Protein AF-A0A8S0SEI0-F1 (afdb_monomer)

pLDDT: mean 82.65, std 17.36, range [42.81, 97.38]

Foldseek 3Di:
DDDDQFQQADPVSLLVVLVCLVVALANPGPDDDPVRVVVLLSHPDQPDCVSRVSSNNSNVVVVVVCCVPPPDDDDDDHDDDDGDDDPPPDDDDDDD

InterPro domains:
  IPR036282 Glutathione S-transferase, C-terminal domain superfamily [SSF47616] (10-60)

Radius of gyration: 15.96 Å; Cα contacts (8 Å, |Δi|>4): 73; chains: 1; bounding box: 27×39×54 Å

Structure (mmCIF, N/CA/C/O backbone):
data_AF-A0A8S0SEI0-F1
#
_entry.id   AF-A0A8S0SEI0-F1
#
loop_
_atom_site.group_PDB
_atom_site.id
_atom_site.type_symbol
_atom_site.label_atom_id
_atom_site.label_alt_id
_atom_site.label_comp_id
_atom_site.label_asym_id
_atom_site.label_entity_id
_atom_site.label_seq_id
_atom_site.pdbx_PDB_ins_code
_atom_site.Cartn_x
_atom_site.Cartn_y
_atom_site.Cartn_z
_atom_site.occupancy
_atom_site.B_iso_or_equiv
_atom_site.auth_seq_id
_atom_site.auth_comp_id
_atom_site.auth_asym_id
_atom_site.auth_atom_id
_atom_site.pdbx_PDB_model_num
ATOM 1 N N . MET A 1 1 ? -5.560 11.533 -11.245 1.00 58.59 1 MET A N 1
ATOM 2 C CA . MET A 1 1 ? -4.987 10.540 -12.181 1.00 58.59 1 MET A CA 1
ATOM 3 C C . MET A 1 1 ? -4.887 9.211 -11.458 1.00 58.59 1 MET A C 1
ATOM 5 O O . MET A 1 1 ? -4.563 9.226 -10.278 1.00 58.59 1 MET A O 1
ATOM 9 N N . ALA A 1 2 ? -5.2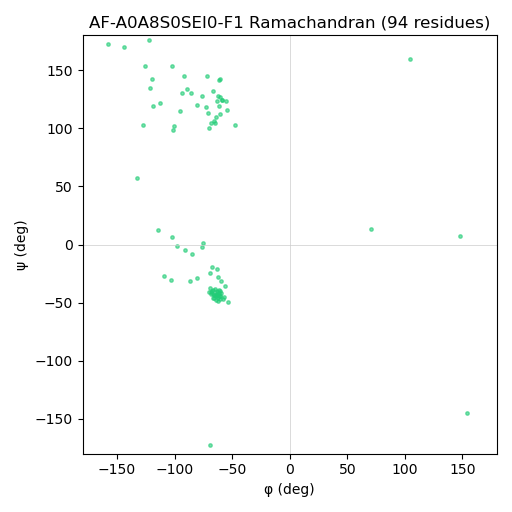01 8.098 -12.122 1.00 76.00 2 ALA A N 1
ATOM 10 C CA . ALA A 1 2 ? -5.021 6.771 -11.541 1.00 76.00 2 ALA A CA 1
ATOM 11 C C . ALA A 1 2 ? -3.533 6.400 -11.576 1.00 76.00 2 ALA A C 1
ATOM 13 O O . ALA A 1 2 ? -2.899 6.491 -12.626 1.00 76.00 2 ALA A O 1
ATOM 14 N N . VAL A 1 3 ? -2.981 6.007 -10.432 1.00 84.12 3 VAL A N 1
ATOM 15 C CA . VAL A 1 3 ? -1.607 5.508 -10.342 1.00 84.12 3 VAL A CA 1
ATOM 16 C C . VAL A 1 3 ? -1.636 4.021 -10.658 1.00 84.12 3 VAL A C 1
ATOM 18 O O . VAL A 1 3 ? -2.456 3.284 -10.115 1.00 84.12 3 VAL A O 1
ATOM 21 N N . THR A 1 4 ? -0.757 3.588 -11.556 1.00 88.50 4 THR A N 1
ATOM 22 C CA . THR A 1 4 ? -0.608 2.175 -11.908 1.00 88.50 4 THR A CA 1
ATOM 23 C C . THR A 1 4 ? 0.804 1.749 -11.559 1.00 88.50 4 THR A C 1
ATOM 25 O O . THR A 1 4 ? 1.764 2.304 -12.087 1.00 88.50 4 THR A O 1
ATOM 28 N N . PHE A 1 5 ? 0.919 0.770 -10.668 1.00 88.69 5 PHE A N 1
ATOM 29 C CA . PHE A 1 5 ? 2.178 0.084 -10.423 1.00 88.69 5 PHE A CA 1
ATOM 30 C C . PHE A 1 5 ? 2.234 -1.156 -11.305 1.00 88.69 5 PHE A C 1
ATOM 32 O O . PHE A 1 5 ? 1.280 -1.936 -11.352 1.00 88.69 5 PHE A O 1
ATOM 39 N N . SER A 1 6 ? 3.349 -1.319 -12.009 1.00 84.94 6 SER A N 1
ATOM 40 C CA . SER A 1 6 ? 3.687 -2.564 -12.697 1.00 84.94 6 SER A CA 1
ATOM 41 C C . SER A 1 6 ? 4.015 -3.665 -11.678 1.00 84.94 6 SER A C 1
ATOM 43 O O . SER A 1 6 ? 3.848 -3.477 -10.476 1.00 84.94 6 SER A O 1
ATOM 45 N N . AS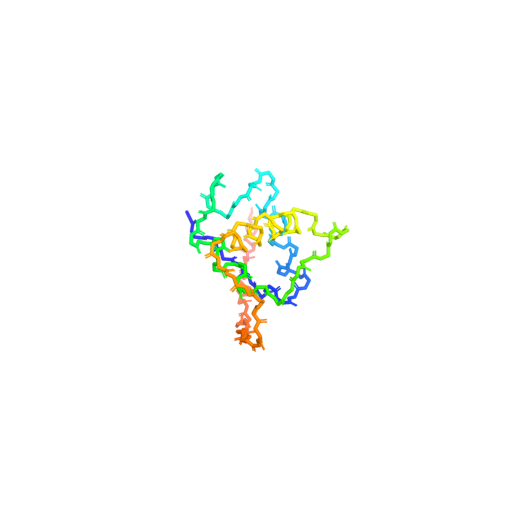P A 1 7 ? 4.484 -4.816 -12.157 1.00 87.88 7 ASP A N 1
ATOM 46 C CA . ASP A 1 7 ? 4.762 -6.004 -11.346 1.00 87.88 7 ASP A CA 1
ATOM 47 C C . ASP A 1 7 ? 5.565 -5.714 -10.059 1.00 87.88 7 ASP A C 1
ATOM 49 O O . ASP A 1 7 ? 6.785 -5.522 -10.091 1.00 87.88 7 ASP A O 1
ATOM 53 N N . LEU A 1 8 ? 4.867 -5.697 -8.917 1.00 90.81 8 LEU A N 1
ATOM 54 C CA . LEU A 1 8 ? 5.435 -5.418 -7.593 1.00 90.81 8 LEU A CA 1
ATOM 55 C C . LEU A 1 8 ? 6.235 -6.597 -7.020 1.00 90.81 8 LEU A C 1
ATOM 57 O O . LEU A 1 8 ? 6.772 -6.489 -5.920 1.00 90.81 8 LEU A O 1
ATOM 61 N N . HIS A 1 9 ? 6.347 -7.704 -7.758 1.00 88.75 9 HIS A N 1
ATOM 62 C CA . HIS A 1 9 ? 7.239 -8.809 -7.420 1.00 88.75 9 HIS A CA 1
ATOM 63 C C . HIS A 1 9 ? 8.629 -8.645 -8.054 1.00 88.75 9 HIS A C 1
ATOM 65 O O . HIS A 1 9 ? 9.524 -9.444 -7.784 1.00 88.75 9 HIS A O 1
ATOM 71 N N . THR A 1 10 ? 8.832 -7.613 -8.880 1.00 90.38 10 THR A N 1
ATOM 72 C CA . THR A 1 10 ? 10.126 -7.292 -9.497 1.00 90.38 10 THR A CA 1
ATOM 73 C C . THR A 1 10 ? 10.823 -6.126 -8.801 1.00 90.38 10 THR A C 1
ATOM 75 O O . THR A 1 10 ? 10.181 -5.214 -8.278 1.00 90.38 10 THR A O 1
ATOM 78 N N . GLU A 1 11 ? 12.155 -6.088 -8.876 1.00 91.62 11 GLU A N 1
ATOM 79 C CA . GLU A 1 11 ? 12.963 -4.976 -8.352 1.00 91.62 11 GLU A CA 1
ATOM 80 C C . GLU A 1 11 ? 12.561 -3.621 -8.954 1.00 91.62 11 GLU A C 1
ATOM 82 O O . GLU A 1 11 ? 12.572 -2.601 -8.262 1.00 91.62 11 GLU A O 1
ATOM 87 N N . SER A 1 12 ? 12.172 -3.604 -10.235 1.00 91.31 12 SER A N 1
ATOM 88 C CA . SER A 1 12 ? 11.720 -2.393 -10.926 1.00 91.31 12 SER A CA 1
ATOM 89 C C . SER A 1 12 ? 10.372 -1.898 -10.393 1.00 91.31 12 SER A C 1
ATOM 91 O O . SER A 1 12 ? 1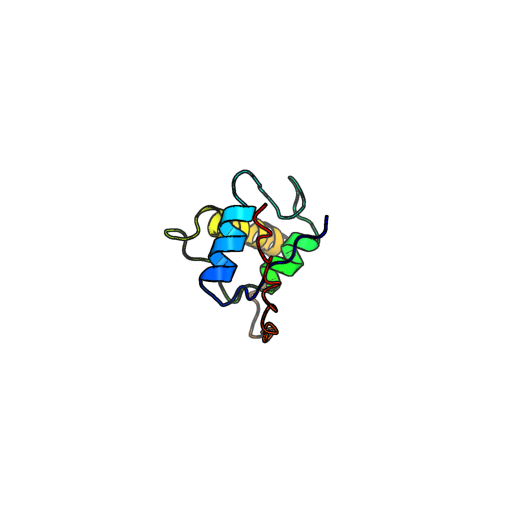0.226 -0.700 -10.145 1.00 91.31 12 SER A O 1
ATOM 93 N N . GLY A 1 13 ? 9.413 -2.799 -10.149 1.00 92.44 13 GLY A N 1
ATOM 94 C CA . GLY A 1 13 ? 8.129 -2.441 -9.543 1.00 92.44 13 GLY A CA 1
ATOM 95 C C . GLY A 1 13 ? 8.279 -1.943 -8.107 1.00 92.44 13 GLY A C 1
ATOM 96 O O . GLY A 1 13 ? 7.712 -0.909 -7.753 1.00 92.44 13 GLY A O 1
ATOM 97 N N . LEU A 1 14 ? 9.112 -2.612 -7.301 1.00 94.00 14 LEU A N 1
ATOM 98 C CA . LEU A 1 14 ? 9.429 -2.173 -5.937 1.00 94.00 14 LEU A CA 1
ATOM 99 C C . LEU A 1 14 ? 10.107 -0.799 -5.916 1.00 94.00 14 LEU A C 1
ATOM 101 O O . LEU A 1 14 ? 9.776 0.040 -5.076 1.00 94.00 14 LEU A O 1
ATOM 105 N N . LYS A 1 15 ? 11.010 -0.534 -6.869 1.00 94.75 15 LYS A N 1
ATOM 106 C CA . LYS A 1 15 ? 11.636 0.782 -7.022 1.00 94.75 15 LYS A CA 1
ATOM 107 C C . LYS A 1 15 ? 10.598 1.858 -7.348 1.00 94.75 15 LYS A C 1
ATOM 109 O O . LYS A 1 15 ? 10.567 2.878 -6.665 1.00 94.75 15 LYS A O 1
ATOM 114 N N . ALA A 1 16 ? 9.718 1.607 -8.317 1.00 95.06 16 ALA A N 1
ATOM 115 C CA . ALA A 1 16 ? 8.663 2.546 -8.695 1.00 95.06 16 ALA A CA 1
ATOM 116 C C . ALA A 1 16 ? 7.718 2.857 -7.522 1.00 95.06 16 ALA A C 1
ATOM 118 O O . ALA A 1 16 ? 7.373 4.016 -7.296 1.00 95.06 16 ALA A O 1
ATOM 119 N N . LEU A 1 17 ? 7.345 1.842 -6.733 1.00 95.75 17 LEU A N 1
ATOM 120 C CA . LEU A 1 17 ? 6.559 2.031 -5.514 1.00 95.75 17 LEU A CA 1
ATOM 121 C C . LEU A 1 17 ? 7.305 2.888 -4.481 1.00 95.75 17 LEU A C 1
ATOM 123 O O . LEU A 1 17 ? 6.733 3.818 -3.914 1.00 95.75 17 LEU A O 1
ATOM 127 N N . ASN A 1 18 ? 8.586 2.605 -4.247 1.00 96.25 18 ASN A N 1
ATOM 128 C CA . ASN A 1 18 ? 9.402 3.354 -3.294 1.00 96.25 18 ASN A CA 1
ATOM 129 C C . ASN A 1 18 ? 9.584 4.829 -3.685 1.00 96.25 18 ASN A C 1
ATOM 131 O O . ASN A 1 18 ? 9.542 5.705 -2.820 1.00 96.25 18 ASN A O 1
ATOM 135 N N . GLU A 1 19 ? 9.790 5.106 -4.973 1.00 95.75 19 GLU A N 1
ATOM 136 C CA . GLU A 1 19 ? 9.885 6.473 -5.495 1.00 95.75 19 GLU A CA 1
ATOM 137 C C . GLU A 1 19 ? 8.537 7.192 -5.413 1.00 95.75 19 GLU A C 1
ATOM 139 O O . GLU A 1 19 ? 8.486 8.347 -4.995 1.00 95.75 19 GLU A O 1
ATOM 144 N N . PHE A 1 20 ? 7.436 6.500 -5.717 1.00 95.31 20 PHE A N 1
ATOM 145 C CA . PHE A 1 20 ? 6.093 7.059 -5.582 1.00 95.31 20 PHE A CA 1
ATOM 146 C C . PHE A 1 20 ? 5.763 7.459 -4.139 1.00 95.31 20 PHE A C 1
ATOM 148 O O . PHE A 1 20 ? 5.159 8.507 -3.910 1.00 95.31 20 PHE A O 1
ATOM 155 N N . LEU A 1 21 ? 6.173 6.638 -3.170 1.00 95.81 21 LEU A N 1
ATOM 156 C CA . LEU A 1 21 ? 5.976 6.889 -1.741 1.00 95.81 21 LEU A CA 1
ATOM 157 C C . LEU A 1 21 ? 6.936 7.941 -1.166 1.00 95.81 21 LEU A C 1
ATOM 159 O O . LEU A 1 21 ? 6.833 8.287 0.008 1.00 95.81 21 LEU A O 1
ATOM 163 N N . SER A 1 22 ? 7.859 8.484 -1.963 1.00 95.19 22 SER A N 1
ATOM 164 C CA . SER A 1 22 ? 8.733 9.566 -1.512 1.00 95.19 22 SER A CA 1
ATOM 165 C C . SER A 1 22 ? 7.909 10.800 -1.128 1.00 95.19 22 SER A C 1
ATOM 167 O O . SER A 1 22 ? 7.167 11.353 -1.940 1.00 95.19 22 SER A O 1
ATOM 169 N N . GLY A 1 23 ? 8.014 11.213 0.137 1.00 90.88 23 GLY A N 1
ATOM 170 C CA . GLY A 1 23 ? 7.231 12.321 0.692 1.00 90.88 23 GLY A CA 1
ATOM 171 C C . GLY A 1 23 ? 5.739 12.019 0.880 1.00 90.88 23 GLY A C 1
ATOM 172 O O . GLY A 1 23 ? 4.966 12.951 1.088 1.00 90.88 23 GLY A O 1
ATOM 173 N N . LYS A 1 24 ? 5.319 10.748 0.801 1.00 92.88 24 LYS A N 1
ATOM 174 C CA . LYS A 1 24 ? 3.939 10.314 1.057 1.00 92.88 24 LYS A CA 1
ATOM 175 C C . LYS A 1 24 ? 3.901 9.324 2.209 1.00 92.88 24 LYS A C 1
ATOM 177 O O . LYS A 1 24 ? 4.761 8.457 2.319 1.00 92.88 24 LYS A O 1
ATOM 182 N N . SER A 1 25 ? 2.866 9.419 3.037 1.00 93.44 25 SER A N 1
ATOM 183 C CA . SER A 1 25 ? 2.621 8.421 4.081 1.00 93.44 25 SER A CA 1
ATOM 184 C C . SER A 1 25 ? 1.795 7.238 3.582 1.00 93.44 25 SER A C 1
ATOM 186 O O . SER A 1 25 ? 1.998 6.135 4.074 1.00 93.44 25 SER A O 1
ATOM 188 N N . TYR A 1 26 ? 0.897 7.455 2.615 1.00 95.12 26 TYR A N 1
ATOM 189 C CA . TYR A 1 26 ? 0.008 6.444 2.033 1.00 95.12 26 TYR A CA 1
ATOM 190 C C . TYR A 1 26 ? -0.193 6.683 0.528 1.00 95.12 26 TYR A C 1
ATOM 192 O O . TYR A 1 26 ? 0.198 7.722 -0.011 1.00 95.12 26 TYR A O 1
ATOM 200 N N . ILE A 1 27 ? -0.806 5.721 -0.166 1.00 95.06 27 ILE A N 1
ATOM 201 C CA . ILE A 1 27 ? -0.950 5.735 -1.629 1.00 95.06 27 ILE A CA 1
ATOM 202 C C . ILE A 1 27 ? -1.791 6.925 -2.113 1.00 95.06 27 ILE A C 1
ATOM 204 O O . ILE A 1 27 ? -1.419 7.590 -3.082 1.00 95.06 27 ILE A O 1
ATOM 208 N N . SER A 1 28 ? -2.892 7.217 -1.418 1.00 91.00 28 SER A N 1
ATOM 209 C CA . SER A 1 28 ? -3.884 8.220 -1.840 1.00 91.00 28 SER A CA 1
ATOM 210 C C . SER A 1 28 ? -3.980 9.436 -0.906 1.00 91.00 28 SER A C 1
ATOM 212 O O . SER A 1 28 ? -4.913 10.226 -1.037 1.00 91.00 28 SER A O 1
ATOM 214 N N . GLY A 1 29 ? -3.031 9.620 0.022 1.00 86.94 29 GLY A N 1
ATOM 215 C CA . GLY A 1 29 ? -2.999 10.778 0.923 1.00 86.94 29 GLY A CA 1
ATOM 216 C C . GLY A 1 29 ? -2.280 10.514 2.246 1.00 86.94 29 GLY A C 1
ATOM 217 O O . GLY A 1 29 ? -1.302 9.771 2.301 1.00 86.94 29 GLY A O 1
ATOM 218 N N . ASP A 1 30 ? -2.786 11.130 3.314 1.00 90.06 30 ASP A N 1
ATOM 219 C CA . ASP A 1 30 ? -2.187 11.092 4.659 1.00 90.06 30 ASP A CA 1
ATOM 220 C C . ASP A 1 30 ? -2.823 10.047 5.589 1.00 90.06 30 ASP A C 1
ATOM 222 O O . ASP A 1 30 ? -2.409 9.877 6.735 1.00 90.06 30 ASP A O 1
ATOM 226 N N . GLN A 1 31 ? -3.840 9.330 5.110 1.00 92.12 31 GLN A N 1
ATOM 227 C CA . GLN A 1 31 ? -4.546 8.293 5.861 1.00 92.12 31 GLN A CA 1
ATOM 228 C C . GLN A 1 31 ? -4.553 6.977 5.096 1.00 92.12 31 GLN A C 1
ATOM 230 O O . GLN A 1 31 ? -4.526 6.965 3.868 1.00 92.12 31 GLN A O 1
ATOM 235 N N . LEU A 1 32 ? -4.649 5.873 5.840 1.00 93.56 32 LEU A N 1
ATOM 236 C CA . LEU A 1 32 ? -4.792 4.543 5.264 1.00 93.56 32 LEU A CA 1
ATOM 237 C C . LEU A 1 32 ? -6.111 4.442 4.490 1.00 93.56 32 LEU A C 1
ATOM 239 O O . LEU A 1 32 ? -7.192 4.628 5.053 1.00 93.56 32 LEU A O 1
ATOM 243 N N . THR A 1 33 ? -6.021 4.089 3.214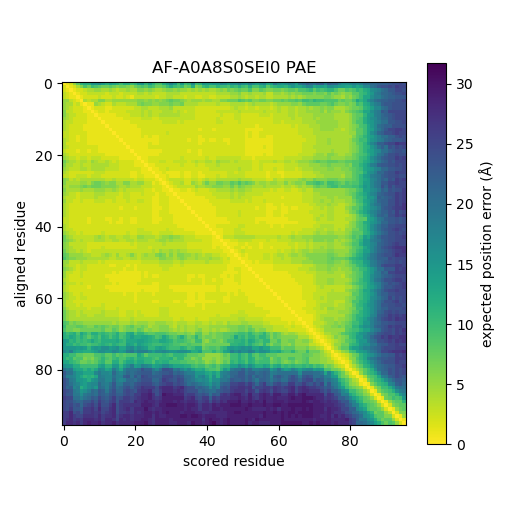 1.00 94.56 33 THR A N 1
ATOM 244 C CA . THR A 1 33 ? -7.165 3.950 2.310 1.00 94.56 33 THR A CA 1
ATOM 245 C C . THR A 1 33 ? -7.258 2.548 1.713 1.00 94.56 33 THR A C 1
ATOM 247 O O . THR A 1 33 ? -6.400 1.689 1.915 1.00 94.56 33 THR A O 1
ATOM 250 N N . LYS A 1 34 ? -8.316 2.298 0.932 1.00 93.81 34 LYS A N 1
ATOM 251 C CA . LYS A 1 34 ? -8.476 1.039 0.187 1.00 93.81 34 LYS A CA 1
ATOM 252 C C . LYS A 1 34 ? -7.367 0.827 -0.849 1.00 93.81 34 LYS A C 1
ATOM 254 O O . LYS A 1 34 ? -7.042 -0.323 -1.140 1.00 93.81 34 LYS A O 1
ATOM 259 N N . ASP A 1 35 ? -6.783 1.903 -1.375 1.00 94.88 35 ASP A N 1
ATOM 260 C CA . ASP A 1 35 ? -5.674 1.812 -2.326 1.00 94.88 35 ASP A CA 1
ATOM 261 C C . ASP A 1 35 ? -4.420 1.244 -1.655 1.00 94.88 35 ASP A C 1
ATOM 263 O O . ASP A 1 35 ? -3.764 0.376 -2.226 1.00 94.88 35 ASP A O 1
ATOM 267 N N . ASP A 1 36 ? -4.145 1.628 -0.405 1.00 95.50 36 ASP A N 1
ATOM 268 C CA . ASP A 1 36 ? -3.044 1.059 0.375 1.00 95.50 36 ASP A CA 1
ATOM 269 C C . ASP A 1 36 ? -3.206 -0.442 0.574 1.00 95.50 36 ASP A C 1
ATOM 271 O O . ASP A 1 36 ? -2.259 -1.194 0.377 1.00 95.50 36 ASP A O 1
ATOM 275 N N . ILE A 1 37 ? -4.419 -0.894 0.903 1.00 93.75 37 ILE A N 1
ATOM 276 C CA . ILE A 1 37 ? -4.700 -2.323 1.079 1.00 93.75 37 ILE A CA 1
ATOM 277 C C . ILE A 1 37 ? -4.494 -3.082 -0.232 1.00 93.75 37 ILE A C 1
ATOM 279 O O . ILE A 1 37 ? -3.936 -4.179 -0.228 1.00 93.75 37 ILE A O 1
ATOM 283 N N . LYS A 1 38 ? -4.908 -2.494 -1.360 1.00 92.75 38 LYS A N 1
ATOM 284 C CA . LYS A 1 38 ? -4.746 -3.101 -2.684 1.00 92.75 38 LYS A CA 1
ATOM 285 C C . LYS A 1 38 ? -3.272 -3.259 -3.059 1.00 92.75 38 LYS A C 1
ATOM 287 O O . LYS A 1 38 ? -2.891 -4.318 -3.550 1.00 92.75 38 LYS A O 1
ATOM 292 N N . VAL A 1 39 ? -2.453 -2.235 -2.817 1.00 94.38 39 VAL A N 1
ATOM 293 C CA . VAL A 1 39 ? -1.005 -2.287 -3.080 1.00 94.38 39 VAL A CA 1
ATOM 294 C C . VAL A 1 39 ? -0.307 -3.217 -2.084 1.00 94.38 39 VAL A C 1
ATOM 296 O O . VAL A 1 39 ? 0.537 -4.011 -2.484 1.00 94.38 39 VAL A O 1
ATOM 299 N N . TYR A 1 40 ? -0.694 -3.187 -0.806 1.00 93.75 40 TYR A N 1
ATOM 300 C CA . TYR A 1 40 ? -0.119 -4.033 0.244 1.00 93.75 40 TYR A CA 1
ATOM 301 C C . TYR A 1 40 ? -0.358 -5.516 -0.041 1.00 93.75 40 TYR A C 1
ATOM 303 O O . TYR A 1 40 ? 0.567 -6.315 0.037 1.00 93.75 40 TYR A O 1
ATOM 311 N N . ALA A 1 41 ? -1.578 -5.880 -0.446 1.00 90.25 41 ALA A N 1
ATOM 312 C CA . ALA A 1 41 ? -1.926 -7.253 -0.808 1.00 90.25 41 ALA A CA 1
ATOM 313 C C . ALA A 1 41 ? -1.236 -7.748 -2.094 1.00 90.25 41 ALA A C 1
ATOM 315 O O . ALA A 1 41 ? -1.176 -8.954 -2.325 1.00 90.25 41 ALA A O 1
ATOM 316 N N . ALA A 1 42 ? -0.745 -6.835 -2.937 1.00 91.00 42 ALA A N 1
ATOM 317 C CA . ALA A 1 42 ? 0.024 -7.164 -4.133 1.00 91.00 42 ALA A CA 1
ATOM 318 C C . ALA A 1 42 ? 1.522 -7.374 -3.846 1.00 91.00 42 ALA A C 1
ATOM 320 O O . ALA A 1 42 ? 2.248 -7.810 -4.734 1.00 91.00 42 ALA A O 1
ATOM 321 N N . LEU A 1 43 ? 1.996 -7.079 -2.632 1.00 89.69 43 LEU A N 1
ATOM 322 C CA . LEU A 1 43 ? 3.353 -7.407 -2.206 1.00 89.69 43 LEU A CA 1
ATOM 323 C C . LEU A 1 43 ? 3.387 -8.805 -1.587 1.00 89.69 43 LEU A C 1
ATOM 325 O O . LEU A 1 43 ? 2.571 -9.150 -0.735 1.00 89.69 43 LEU A O 1
ATOM 329 N N . LEU A 1 44 ? 4.371 -9.608 -1.996 1.00 84.44 44 LEU A N 1
ATOM 330 C CA . LEU A 1 44 ? 4.614 -10.939 -1.424 1.00 84.44 44 LEU A CA 1
ATOM 331 C C . LEU A 1 44 ? 5.136 -10.861 0.012 1.00 84.44 44 LEU A C 1
ATOM 333 O O . LEU A 1 44 ? 4.817 -11.710 0.844 1.00 84.44 44 LEU A O 1
ATOM 337 N N . GLU A 1 45 ? 5.973 -9.862 0.272 1.00 88.19 45 GLU A N 1
ATOM 338 C CA . GLU A 1 45 ? 6.663 -9.653 1.533 1.00 88.19 45 GLU A CA 1
ATOM 339 C C . GLU A 1 45 ? 7.090 -8.190 1.679 1.00 88.19 45 GLU A C 1
ATOM 341 O O . GLU A 1 45 ? 6.974 -7.381 0.754 1.00 88.19 45 GLU A O 1
ATOM 346 N N . LYS A 1 46 ? 7.592 -7.854 2.869 1.00 92.19 46 LYS A N 1
ATOM 347 C CA . LYS A 1 46 ? 8.100 -6.520 3.173 1.00 92.19 46 LYS A CA 1
ATOM 348 C C . LYS A 1 46 ? 9.279 -6.175 2.247 1.00 92.19 46 LYS A C 1
ATOM 350 O O . LYS A 1 46 ? 10.271 -6.903 2.255 1.00 92.19 46 LYS A O 1
ATOM 355 N N . PRO A 1 47 ? 9.251 -5.028 1.546 1.00 93.94 47 PRO A N 1
ATOM 356 C CA . PRO A 1 47 ? 10.394 -4.565 0.764 1.00 93.94 47 PRO A CA 1
ATOM 357 C C . PRO A 1 47 ? 11.641 -4.327 1.630 1.00 93.94 47 PRO A C 1
ATOM 359 O O . PRO A 1 47 ? 11.551 -3.803 2.749 1.00 93.94 47 PRO A O 1
ATOM 362 N N . SER A 1 48 ? 12.817 -4.654 1.088 1.00 94.38 48 SER A N 1
ATOM 363 C CA . SER A 1 48 ? 14.119 -4.457 1.739 1.00 94.38 48 SER A CA 1
ATOM 364 C C . SER A 1 48 ? 14.328 -3.007 2.178 1.00 94.38 48 SER A C 1
ATOM 366 O O . SER A 1 48 ? 14.455 -2.117 1.340 1.00 94.38 48 SER A O 1
ATOM 368 N N . GLY A 1 49 ? 14.440 -2.765 3.487 1.00 91.56 49 GLY A N 1
ATOM 369 C CA . GLY A 1 49 ? 14.555 -1.413 4.052 1.00 91.56 49 GLY A CA 1
ATOM 370 C C . GLY A 1 49 ? 15.804 -0.632 3.626 1.00 91.56 49 GLY A C 1
ATOM 371 O O . GLY A 1 49 ? 15.788 0.591 3.663 1.00 91.56 49 GLY A O 1
ATOM 372 N N . ASN A 1 50 ? 16.859 -1.318 3.179 1.00 92.06 50 ASN A N 1
ATOM 373 C CA . ASN A 1 50 ? 18.096 -0.685 2.709 1.00 92.06 50 ASN A CA 1
ATOM 374 C C . ASN A 1 50 ? 17.989 -0.166 1.266 1.00 92.06 50 ASN A C 1
ATOM 376 O O . ASN A 1 50 ? 18.699 0.765 0.901 1.00 92.06 50 ASN A O 1
ATOM 380 N N . LEU A 1 51 ? 17.144 -0.795 0.442 1.00 92.81 51 LEU A N 1
ATOM 381 C CA . LEU A 1 51 ? 16.972 -0.458 -0.977 1.00 92.81 51 LEU A CA 1
ATOM 382 C C . LEU A 1 51 ? 15.692 0.347 -1.220 1.00 92.81 51 LEU A C 1
ATOM 384 O O . LEU A 1 51 ? 15.636 1.178 -2.123 1.00 92.81 51 LEU A O 1
ATOM 388 N N . TYR A 1 52 ? 14.667 0.105 -0.403 1.00 95.81 52 TYR A N 1
ATOM 389 C CA . TYR A 1 52 ? 13.316 0.619 -0.575 1.00 95.81 52 TYR A CA 1
ATOM 390 C C . TYR A 1 52 ? 12.785 1.195 0.742 1.00 95.81 52 TYR A C 1
ATOM 392 O O . TYR A 1 52 ? 11.763 0.746 1.264 1.00 95.81 52 TYR A O 1
ATOM 400 N N . THR A 1 53 ? 13.497 2.170 1.310 1.00 96.62 53 THR A N 1
ATOM 401 C CA . THR A 1 53 ? 13.202 2.745 2.632 1.00 96.62 53 THR A CA 1
ATOM 402 C C . THR A 1 53 ? 11.757 3.229 2.771 1.00 96.62 53 THR A C 1
ATOM 404 O O . THR A 1 53 ? 11.076 2.831 3.716 1.00 96.62 53 THR A O 1
ATOM 407 N N . ASN A 1 54 ? 11.256 4.014 1.810 1.00 96.44 54 ASN A N 1
ATOM 408 C CA . ASN A 1 54 ? 9.903 4.578 1.855 1.00 96.44 54 ASN A CA 1
ATOM 409 C C . ASN A 1 54 ? 8.845 3.471 1.772 1.00 96.44 54 ASN A C 1
ATOM 411 O O . ASN A 1 54 ? 7.910 3.438 2.570 1.00 96.44 54 ASN A O 1
ATOM 415 N N . ALA A 1 55 ? 9.015 2.525 0.840 1.00 96.81 55 ALA A N 1
ATOM 416 C CA . ALA A 1 55 ? 8.088 1.404 0.686 1.00 96.81 55 ALA A CA 1
ATOM 417 C C . ALA A 1 55 ? 8.091 0.487 1.914 1.00 96.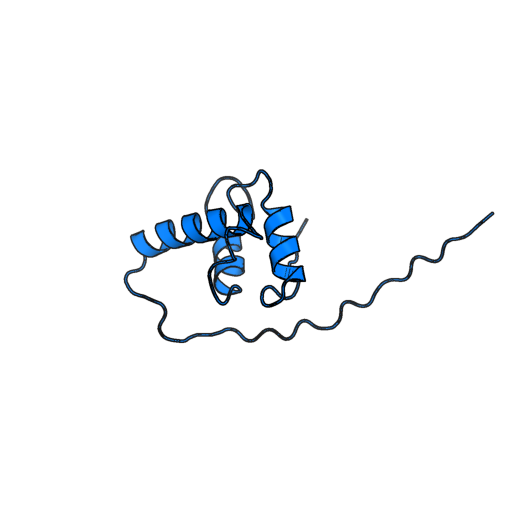81 55 ALA A C 1
ATOM 419 O O . ALA A 1 55 ? 7.041 0.016 2.342 1.00 96.81 55 ALA A O 1
ATOM 420 N N . SER A 1 56 ? 9.258 0.264 2.515 1.00 96.69 56 SER A N 1
ATOM 421 C CA . SER A 1 56 ? 9.403 -0.549 3.722 1.00 96.69 56 SER A CA 1
ATOM 422 C C . SER A 1 56 ? 8.714 0.097 4.930 1.00 96.69 56 SER A C 1
ATOM 424 O O . SER A 1 56 ? 7.989 -0.578 5.661 1.00 96.69 56 SER A O 1
ATOM 426 N N . GLN A 1 57 ? 8.874 1.413 5.115 1.00 96.06 57 GLN A N 1
ATOM 427 C CA . GLN A 1 57 ? 8.204 2.170 6.179 1.00 96.06 57 GLN A CA 1
ATOM 428 C C . GLN A 1 57 ? 6.684 2.229 5.987 1.00 96.06 57 GLN A C 1
ATOM 430 O O . GLN A 1 57 ? 5.928 2.034 6.945 1.00 96.06 57 GLN A O 1
ATOM 435 N N . TRP A 1 58 ? 6.224 2.454 4.755 1.00 97.38 58 TRP A N 1
ATOM 436 C CA . TRP A 1 58 ? 4.803 2.401 4.414 1.00 97.38 58 TRP A CA 1
ATOM 437 C C . TRP A 1 58 ? 4.215 1.010 4.691 1.00 97.38 58 TRP A C 1
ATOM 439 O O . TRP A 1 58 ? 3.202 0.909 5.381 1.00 97.38 58 TRP A O 1
ATOM 449 N N . TYR A 1 59 ? 4.886 -0.066 4.258 1.00 96.62 59 TYR A N 1
ATOM 450 C CA . TYR A 1 59 ? 4.436 -1.445 4.482 1.00 96.62 59 TYR A CA 1
ATOM 451 C C . TYR A 1 59 ? 4.248 -1.750 5.973 1.00 96.62 59 TYR A C 1
ATOM 453 O O . TYR A 1 59 ? 3.228 -2.314 6.370 1.00 96.62 59 TYR A O 1
ATOM 461 N N . GLU A 1 60 ? 5.199 -1.342 6.817 1.00 95.25 60 GLU A N 1
ATOM 462 C CA . GLU A 1 60 ? 5.088 -1.484 8.274 1.00 95.25 60 GLU A CA 1
ATOM 463 C C . GLU A 1 60 ? 3.905 -0.701 8.844 1.00 95.25 60 GLU A C 1
ATOM 465 O O . GLU A 1 60 ? 3.149 -1.231 9.657 1.00 95.25 60 GLU A O 1
ATOM 470 N N . SER A 1 61 ? 3.706 0.536 8.388 1.00 94.69 61 SER A N 1
ATOM 471 C CA . SER A 1 61 ? 2.601 1.389 8.843 1.00 94.69 61 SER A CA 1
ATOM 472 C C . SER A 1 61 ? 1.237 0.762 8.531 1.00 94.69 61 SER A C 1
ATOM 474 O O . SER A 1 61 ? 0.359 0.705 9.397 1.00 94.69 61 SER A O 1
ATOM 476 N N . VAL A 1 62 ? 1.079 0.226 7.316 1.00 95.38 62 VAL A N 1
ATOM 477 C CA . VAL A 1 62 ? -0.121 -0.514 6.902 1.00 95.38 62 VAL A CA 1
ATOM 478 C C . VAL A 1 62 ? -0.286 -1.791 7.735 1.00 95.38 62 VAL A C 1
ATOM 480 O O . VAL A 1 62 ? -1.364 -2.035 8.281 1.00 95.38 62 VAL A O 1
ATOM 483 N N . SER A 1 63 ? 0.786 -2.575 7.888 1.00 93.06 63 SER A N 1
ATOM 484 C CA . SER A 1 63 ? 0.801 -3.834 8.645 1.00 93.06 63 SER A CA 1
ATOM 485 C C . SER A 1 63 ? 0.373 -3.641 10.104 1.00 93.06 63 SER A C 1
ATOM 487 O O . SER A 1 63 ? -0.498 -4.358 10.593 1.00 93.06 63 SER A O 1
ATOM 489 N N . LEU A 1 64 ? 0.912 -2.625 10.788 1.00 92.62 64 LEU A N 1
ATOM 490 C CA . LEU A 1 64 ? 0.555 -2.298 12.173 1.00 92.62 64 LEU A CA 1
ATOM 491 C C . LEU A 1 64 ? -0.928 -1.935 12.311 1.00 92.62 64 LEU A C 1
ATOM 493 O O . LEU A 1 64 ? -1.595 -2.376 13.249 1.00 92.62 64 LEU A O 1
ATOM 497 N N . LYS A 1 65 ? -1.465 -1.155 11.366 1.00 92.31 65 LYS A N 1
ATOM 498 C CA . LYS A 1 65 ? -2.877 -0.754 11.381 1.00 92.31 65 LYS A CA 1
ATOM 499 C C . LYS A 1 65 ? -3.807 -1.943 11.137 1.00 92.31 65 LYS A C 1
ATOM 501 O O . LYS A 1 65 ? -4.845 -2.055 11.792 1.00 92.31 65 LYS A O 1
ATOM 506 N N . LEU A 1 66 ? -3.423 -2.837 10.224 1.00 91.38 66 LEU A N 1
ATOM 507 C CA . LEU A 1 66 ? -4.161 -4.065 9.947 1.00 91.38 66 LEU A CA 1
ATOM 508 C C . LEU A 1 66 ? -4.126 -5.018 11.140 1.00 91.38 66 LEU A C 1
ATOM 510 O O . LEU A 1 66 ? -5.182 -5.489 11.546 1.00 91.38 66 LEU A O 1
ATOM 514 N N . ALA A 1 67 ? -2.964 -5.234 11.755 1.00 89.62 67 ALA A N 1
ATOM 515 C CA . ALA A 1 67 ? -2.820 -6.112 12.915 1.00 89.62 67 ALA A CA 1
ATOM 516 C C . ALA A 1 67 ? -3.681 -5.669 14.112 1.00 89.62 67 ALA A C 1
ATOM 518 O O . ALA A 1 67 ? -4.165 -6.509 14.867 1.00 89.62 67 ALA A O 1
ATOM 519 N N . ALA A 1 68 ? -3.915 -4.362 14.267 1.00 90.12 68 ALA A N 1
ATOM 520 C CA . ALA A 1 68 ? -4.797 -3.832 15.306 1.00 90.12 68 ALA A CA 1
ATOM 521 C C . ALA A 1 68 ? -6.286 -4.166 15.081 1.00 90.12 68 ALA A C 1
ATOM 523 O O . ALA A 1 68 ? -7.055 -4.179 16.038 1.00 90.12 68 ALA A O 1
ATOM 524 N N . SER A 1 69 ? -6.699 -4.415 13.832 1.00 89.75 69 SER A N 1
ATOM 525 C CA . SER A 1 69 ? -8.108 -4.642 13.460 1.00 89.75 69 SER A CA 1
ATOM 526 C C . SER A 1 69 ? -8.408 -6.093 13.069 1.00 89.75 69 SER A C 1
ATOM 528 O O . SER A 1 69 ? -9.536 -6.554 13.219 1.00 89.75 69 SER A O 1
ATOM 530 N N . PHE A 1 70 ? -7.407 -6.816 12.567 1.00 87.38 70 PHE A N 1
ATOM 531 C CA . PHE A 1 70 ? -7.526 -8.164 12.026 1.00 87.38 70 PHE A CA 1
ATOM 532 C C . PHE A 1 70 ? -6.499 -9.078 12.710 1.00 87.38 70 PHE A C 1
ATOM 534 O O . PHE A 1 70 ? -5.310 -9.013 12.388 1.00 87.38 70 PHE A O 1
ATOM 541 N N . PRO A 1 71 ? -6.921 -9.923 13.667 1.00 84.00 71 PRO A N 1
ATOM 542 C CA . PRO A 1 71 ? -6.010 -10.839 14.337 1.00 84.00 71 PRO A CA 1
ATOM 543 C C . PRO A 1 71 ? -5.574 -11.982 13.406 1.00 84.00 71 PRO A C 1
ATOM 545 O O . PRO A 1 71 ? -6.364 -12.500 12.620 1.00 84.00 71 PRO A O 1
ATOM 548 N N . GLY A 1 72 ? -4.323 -12.426 13.560 1.00 80.75 72 GLY A N 1
ATOM 549 C CA . GLY A 1 72 ? -3.756 -13.575 12.844 1.00 80.75 72 GLY A CA 1
ATOM 550 C C . GLY A 1 72 ? -2.797 -13.204 11.706 1.00 80.75 72 GLY A C 1
ATOM 551 O O . GLY A 1 72 ? -2.784 -12.084 11.206 1.00 80.75 72 GLY A O 1
ATOM 552 N N . LYS A 1 73 ? -1.947 -14.161 11.308 1.00 74.81 73 LYS A N 1
ATOM 553 C CA . LYS A 1 73 ? -1.069 -14.039 10.131 1.00 74.81 73 LYS A CA 1
ATOM 554 C C . LYS A 1 73 ? -1.783 -14.616 8.909 1.00 74.81 73 LYS A C 1
ATOM 556 O O . LYS A 1 73 ? -2.475 -15.621 9.033 1.00 74.81 73 LYS A O 1
ATOM 561 N N . ALA A 1 74 ? -1.581 -14.032 7.729 1.00 72.94 74 ALA A N 1
ATOM 562 C CA . ALA A 1 74 ? -2.045 -14.641 6.483 1.00 72.94 74 ALA A CA 1
ATOM 563 C C . ALA A 1 74 ? -1.339 -15.997 6.266 1.00 72.94 74 ALA A C 1
ATOM 565 O O . ALA A 1 74 ? -0.115 -16.072 6.335 1.00 72.94 74 ALA A O 1
ATOM 566 N N . VAL A 1 75 ? -2.106 -17.069 6.024 1.00 71.62 75 VAL A N 1
ATOM 567 C CA . VAL A 1 75 ? -1.604 -18.466 6.068 1.00 71.62 75 VAL A CA 1
ATOM 568 C C . VAL A 1 75 ? -1.345 -19.070 4.675 1.00 71.62 75 VAL A C 1
ATOM 570 O O . VAL A 1 75 ? -1.005 -20.241 4.570 1.00 71.62 75 VAL A O 1
ATOM 573 N N . GLY A 1 76 ? -1.446 -18.302 3.584 1.00 66.56 76 GLY A N 1
ATOM 574 C CA . GLY A 1 76 ? -1.000 -18.818 2.276 1.00 66.56 76 GLY A CA 1
ATOM 575 C C . GLY A 1 76 ? -1.734 -18.340 1.031 1.00 66.56 76 GLY A C 1
ATOM 576 O O . GLY A 1 76 ? -1.453 -18.851 -0.050 1.00 66.56 76 GLY A O 1
ATOM 577 N N . VAL A 1 77 ? -2.651 -17.375 1.133 1.00 75.62 77 VAL A N 1
ATOM 578 C CA . VAL A 1 77 ? -3.262 -16.791 -0.069 1.00 75.62 77 VAL A CA 1
ATOM 579 C C . VAL A 1 77 ? -2.231 -15.905 -0.762 1.00 75.62 77 VAL A C 1
ATOM 581 O O . VAL A 1 77 ? -1.755 -14.932 -0.184 1.00 75.62 77 VAL A O 1
ATOM 584 N N . ARG A 1 78 ? -1.887 -16.259 -2.001 1.00 71.88 78 ARG A N 1
ATOM 585 C CA . ARG A 1 78 ? -0.988 -15.498 -2.872 1.00 71.88 78 ARG A CA 1
ATOM 586 C C . ARG A 1 78 ? -1.722 -15.130 -4.151 1.00 71.88 78 ARG A C 1
ATOM 588 O O . ARG A 1 78 ? -2.389 -15.977 -4.742 1.00 71.88 78 ARG A O 1
ATOM 595 N N . ILE A 1 79 ? -1.583 -13.881 -4.579 1.00 72.75 79 ILE A N 1
ATOM 596 C CA . ILE A 1 79 ? -2.116 -13.409 -5.855 1.00 72.75 79 ILE A CA 1
ATOM 597 C C . ILE A 1 79 ? -0.990 -13.497 -6.889 1.00 72.75 79 ILE A C 1
ATOM 599 O O . ILE A 1 79 ? 0.027 -12.820 -6.770 1.00 72.75 79 ILE A O 1
ATOM 603 N N . GLY A 1 80 ? -1.153 -14.354 -7.897 1.00 67.12 80 GLY A N 1
ATOM 604 C CA . GLY A 1 80 ? -0.234 -14.415 -9.032 1.00 67.12 80 GLY A CA 1
ATOM 605 C C . GLY A 1 80 ? -0.552 -13.308 -10.034 1.00 67.12 80 GLY A C 1
ATOM 606 O O . GLY A 1 80 ? -1.656 -13.272 -10.573 1.00 67.12 80 GLY A O 1
ATOM 607 N N . GLY A 1 81 ? 0.406 -12.420 -10.296 1.00 64.56 81 GLY A N 1
ATOM 608 C CA . GLY A 1 81 ? 0.325 -11.425 -11.364 1.00 64.56 81 GLY A CA 1
ATOM 609 C C . GLY A 1 81 ? 1.355 -11.740 -12.442 1.00 64.56 81 GLY A C 1
ATOM 610 O O . GLY A 1 81 ? 2.539 -11.813 -12.145 1.00 64.56 81 GLY A O 1
ATOM 611 N N . LYS A 1 82 ? 0.914 -11.945 -13.686 1.00 51.12 82 LYS A N 1
ATOM 612 C CA . LYS A 1 82 ? 1.780 -11.850 -14.864 1.00 51.12 82 LYS A CA 1
ATOM 613 C C . LYS A 1 82 ? 1.473 -10.497 -15.485 1.00 51.12 82 LYS A C 1
ATOM 615 O O . LYS A 1 82 ? 0.444 -10.358 -16.144 1.00 51.12 82 LYS A O 1
ATOM 620 N N . ALA A 1 83 ? 2.298 -9.487 -15.215 1.00 51.41 83 ALA A N 1
ATOM 621 C CA . ALA A 1 83 ? 2.155 -8.215 -15.910 1.00 51.41 83 ALA A CA 1
ATOM 622 C C . ALA A 1 83 ? 2.292 -8.460 -17.424 1.00 51.41 83 ALA A C 1
ATOM 624 O O . ALA A 1 83 ? 3.266 -9.063 -17.880 1.00 51.41 83 ALA A O 1
ATOM 625 N N . ALA A 1 84 ? 1.288 -8.047 -18.204 1.00 51.50 84 ALA A N 1
ATOM 626 C CA . ALA A 1 84 ? 1.407 -8.006 -19.656 1.00 51.50 84 ALA A CA 1
ATOM 627 C C . ALA A 1 84 ? 2.547 -7.037 -20.024 1.00 51.50 84 ALA A C 1
ATOM 629 O O . ALA A 1 84 ? 2.701 -6.017 -19.344 1.00 51.50 84 ALA A O 1
ATOM 630 N N . PRO A 1 85 ? 3.368 -7.340 -21.047 1.00 42.81 85 PRO A N 1
ATOM 631 C CA . PRO A 1 85 ? 4.462 -6.459 -21.430 1.00 42.81 85 PRO A CA 1
ATOM 632 C C . PRO A 1 85 ? 3.889 -5.089 -21.795 1.00 42.81 85 PRO A C 1
ATOM 634 O O . PRO A 1 85 ? 2.990 -4.990 -22.627 1.00 42.81 85 PRO A O 1
ATOM 637 N N . ALA A 1 86 ? 4.390 -4.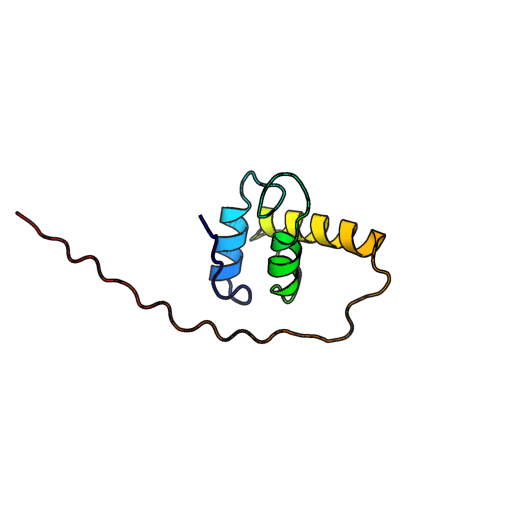044 -21.136 1.00 49.03 86 ALA A N 1
ATOM 638 C CA . ALA A 1 86 ? 4.066 -2.674 -21.490 1.00 49.03 86 ALA A CA 1
ATOM 639 C C . ALA A 1 86 ? 4.601 -2.413 -22.905 1.00 49.03 86 ALA A C 1
ATOM 641 O O . ALA A 1 86 ? 5.815 -2.385 -23.114 1.00 49.03 86 ALA A O 1
ATOM 642 N N . GLU A 1 87 ? 3.705 -2.269 -23.883 1.00 43.28 87 GLU A N 1
ATOM 643 C CA . GLU A 1 87 ? 4.072 -1.809 -25.219 1.00 43.28 87 GLU A CA 1
ATOM 644 C C . GLU A 1 87 ? 4.686 -0.409 -25.100 1.00 43.28 87 GLU A C 1
ATOM 646 O O . GLU A 1 87 ? 4.028 0.563 -24.725 1.00 43.28 87 GLU A O 1
ATOM 651 N N . ALA A 1 88 ? 5.986 -0.323 -25.381 1.00 45.28 88 ALA A N 1
ATOM 652 C CA . ALA A 1 88 ? 6.710 0.931 -25.463 1.00 45.28 88 ALA A CA 1
ATOM 653 C C . ALA A 1 88 ? 6.169 1.735 -26.652 1.00 45.28 88 ALA A C 1
ATOM 655 O O . ALA A 1 88 ? 6.441 1.417 -27.811 1.00 45.28 88 ALA A O 1
ATOM 656 N N . VAL A 1 89 ? 5.402 2.790 -26.374 1.00 46.00 89 VAL A N 1
ATOM 657 C CA . VAL A 1 89 ? 5.005 3.757 -27.399 1.00 46.00 89 VAL A CA 1
ATOM 658 C C . VAL A 1 89 ? 6.254 4.545 -27.797 1.00 46.00 89 VAL A C 1
ATOM 660 O O . VAL A 1 89 ? 6.698 5.446 -27.089 1.00 46.00 89 VAL A O 1
ATOM 663 N N . ALA A 1 90 ? 6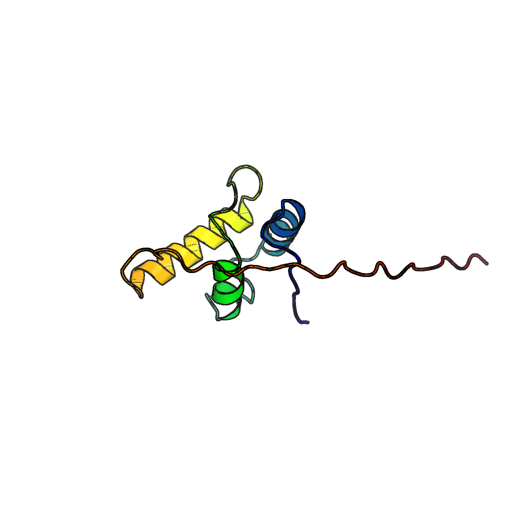.854 4.161 -28.924 1.00 42.94 90 ALA A N 1
ATOM 664 C CA . ALA A 1 90 ? 7.974 4.858 -29.535 1.00 42.94 90 ALA A CA 1
ATOM 665 C C . ALA A 1 90 ? 7.532 6.255 -30.001 1.00 42.94 90 ALA A C 1
ATOM 667 O O . ALA A 1 90 ? 6.868 6.409 -31.028 1.00 42.94 90 ALA A O 1
ATOM 668 N N . ILE A 1 91 ? 7.923 7.283 -29.250 1.00 43.94 91 ILE A N 1
ATOM 669 C CA . ILE A 1 91 ? 7.919 8.672 -29.712 1.00 43.94 91 ILE A CA 1
ATOM 670 C C . ILE A 1 91 ? 8.990 8.813 -30.795 1.00 43.94 91 ILE A C 1
ATOM 672 O O . ILE A 1 91 ? 10.185 8.824 -30.514 1.00 43.94 91 ILE A O 1
ATOM 676 N N . LYS A 1 92 ? 8.553 8.884 -32.055 1.00 44.88 92 LYS A N 1
ATOM 677 C CA . LYS A 1 92 ? 9.411 9.293 -33.167 1.00 44.88 92 LYS A CA 1
ATOM 678 C C . LYS A 1 92 ? 9.677 10.792 -33.031 1.00 44.88 92 LYS A C 1
ATOM 680 O O . LYS A 1 92 ? 8.753 11.589 -33.180 1.00 44.88 92 LYS A O 1
ATOM 685 N N . GLU A 1 93 ? 10.926 11.156 -32.752 1.00 47.69 93 GLU A N 1
ATOM 686 C CA . GLU A 1 93 ? 11.426 12.515 -32.954 1.00 47.69 93 GLU A CA 1
ATOM 687 C C . GLU A 1 93 ? 11.198 12.925 -34.415 1.00 47.69 93 GLU A C 1
ATOM 689 O O . GLU A 1 93 ? 11.653 12.252 -35.342 1.00 47.69 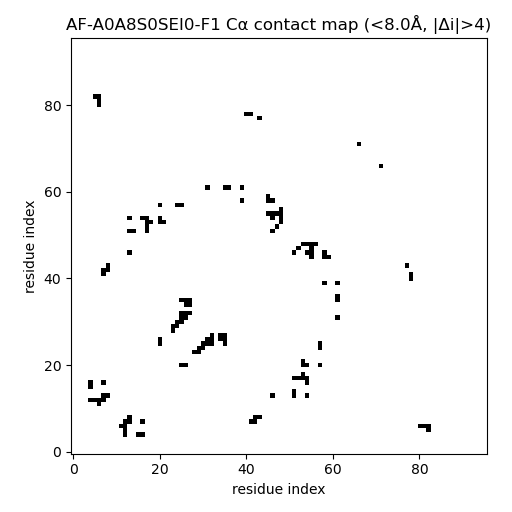93 GLU A 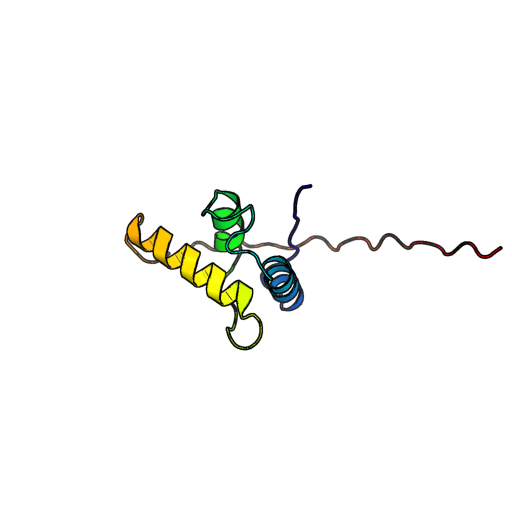O 1
ATOM 694 N N . VAL A 1 94 ? 10.484 14.031 -34.624 1.00 46.22 94 VAL A N 1
ATOM 695 C CA . VAL A 1 94 ? 10.458 14.733 -35.908 1.00 46.22 94 VAL A CA 1
ATOM 696 C C . VAL A 1 94 ? 11.401 15.918 -35.777 1.00 46.22 94 VAL A C 1
ATOM 698 O O . VAL A 1 94 ? 11.064 16.932 -35.173 1.00 46.22 94 VAL A O 1
ATOM 701 N N . ALA A 1 95 ? 12.590 15.755 -36.347 1.00 50.25 95 ALA A N 1
ATOM 702 C CA . ALA A 1 95 ? 13.481 16.854 -36.665 1.00 50.25 95 ALA A CA 1
ATOM 703 C C . ALA A 1 95 ? 12.854 17.724 -37.766 1.00 50.25 95 ALA A C 1
ATOM 705 O O . ALA A 1 95 ? 12.411 17.205 -38.797 1.00 50.25 95 ALA A O 1
ATOM 706 N N . LYS A 1 96 ? 12.861 19.041 -37.564 1.00 44.16 96 LYS A N 1
ATOM 707 C CA . LYS A 1 96 ? 12.903 20.032 -38.639 1.00 44.16 96 LYS A CA 1
ATOM 708 C C . LYS A 1 96 ? 13.687 21.250 -38.178 1.00 44.16 96 LYS A C 1
ATOM 710 O O . LYS A 1 96 ? 13.449 21.682 -37.030 1.00 44.16 96 LYS A O 1
#

Sequence (96 aa):
MAVTFSDLHTESGLKALNEFLSGKSYISGDQLTKDDIKVYAALLEKPSGNLYTNASQWYESVSLKLAASFPGKAVGVRIGGKAAPAEAVAIKEVAK

Organism: NCBI:txid158383

Secondary structure (DSSP, 8-state):
-------TTSHHHHHHHHHHTTT-SSSSSSS--HHHHHHHHT-SS---TTT-HHHHHHHHHHHHHHHHHS-S---S------PPP-----------

Mean predicted aligned error: 8.84 Å

Solvent-accessible surface area (backbone atoms only — not comparable to full-atom values): 6301 Å² total; per-residue (Å²): 133,89,86,81,81,63,52,48,87,38,75,67,25,42,47,54,49,16,60,65,29,57,98,43,72,35,80,87,41,89,55,95,48,73,62,40,54,55,55,55,67,56,38,92,64,84,51,56,57,91,84,24,49,45,38,23,53,36,49,50,56,53,49,56,58,44,54,77,76,44,85,79,77,90,88,74,92,75,81,87,79,82,70,73,82,79,79,79,80,80,80,78,83,79,87,128

Nearest PDB structures (foldseek):
  5dqs-assembly1_D  TM=8.048E-01  e=5.271E-04  Homo sapiens
  1jlv-assembly1_A  TM=6.539E-01  e=8.828E-02  Anopheles cracens
  6jre-assembly1_B-2  TM=6.083E-01  e=1.930E+00  Plasmodium vivax
  6emq-assembly1_A  TM=2.725E-01  e=2.628E+00  Homo sapiens